Protein AF-A6GCS3-F1 (afdb_monomer)

Sequence (138 aa):
MDLLSSASNYAGRGPLEAWAQRIATRSTLRWMNKQKRVRERRQAQAQAQDGEQRERRTLLQTELLDRLPRPLEEYLGQLSEVQRVAVLLRFAMGHTIPEIAEITSAPVPTVKSRIQKGHQELCRLVRRDLKLGVRRTE

Structure (mmCIF, N/CA/C/O backbone):
data_AF-A6GCS3-F1
#
_entry.id   AF-A6GCS3-F1
#
loop_
_atom_site.group_PDB
_atom_site.id
_atom_site.type_symbol
_atom_site.label_atom_id
_atom_site.label_alt_id
_atom_site.label_comp_id
_atom_site.label_asym_id
_atom_site.label_entity_id
_atom_site.label_seq_id
_atom_site.pdbx_PDB_ins_code
_atom_site.Cartn_x
_atom_site.Cartn_y
_atom_site.Cartn_z
_atom_site.occupancy
_atom_site.B_iso_or_equiv
_atom_site.auth_seq_id
_atom_site.auth_comp_id
_atom_site.auth_asym_id
_atom_site.auth_atom_id
_atom_site.pdbx_PDB_model_num
ATOM 1 N N . MET A 1 1 ? 4.664 -19.892 -37.671 1.00 55.00 1 MET A N 1
ATOM 2 C CA . MET A 1 1 ? 5.349 -20.976 -38.410 1.00 55.00 1 MET A CA 1
ATOM 3 C C . MET A 1 1 ? 5.396 -20.493 -39.855 1.00 55.00 1 MET A C 1
ATOM 5 O O . MET A 1 1 ? 4.640 -20.960 -40.691 1.00 55.00 1 MET A O 1
ATOM 9 N N . ASP A 1 2 ? 6.174 -19.435 -40.114 1.00 63.41 2 ASP A N 1
ATOM 10 C CA . ASP A 1 2 ? 5.941 -18.574 -41.296 1.00 63.41 2 ASP A CA 1
ATOM 11 C C . ASP A 1 2 ? 7.088 -18.625 -42.315 1.00 63.41 2 ASP A C 1
ATOM 13 O O . ASP A 1 2 ? 6.923 -18.199 -43.454 1.00 63.41 2 ASP A O 1
ATOM 17 N N . LEU A 1 3 ? 8.259 -19.129 -41.915 1.00 63.69 3 LEU A N 1
ATOM 18 C CA . LEU A 1 3 ? 9.454 -19.122 -42.758 1.00 63.69 3 LEU A CA 1
ATOM 19 C C . LEU A 1 3 ? 9.364 -20.182 -43.867 1.00 63.69 3 LEU A C 1
ATOM 21 O O . LEU A 1 3 ? 9.485 -19.855 -45.042 1.00 63.69 3 LEU A O 1
ATOM 25 N N . LEU A 1 4 ? 9.086 -21.434 -43.491 1.00 73.31 4 LEU A N 1
ATOM 26 C CA . LEU A 1 4 ? 8.983 -22.564 -44.423 1.00 73.31 4 LEU A CA 1
ATOM 27 C C . LEU A 1 4 ? 7.777 -22.436 -45.362 1.00 73.31 4 LEU A C 1
ATOM 29 O O . LEU A 1 4 ? 7.865 -22.798 -46.528 1.00 73.31 4 LEU A O 1
ATOM 33 N N . SER A 1 5 ? 6.673 -21.859 -44.884 1.00 73.50 5 SER A N 1
ATOM 34 C CA . SER A 1 5 ? 5.483 -21.605 -45.703 1.00 73.50 5 SER A CA 1
ATOM 35 C C . SER A 1 5 ? 5.678 -20.467 -46.706 1.00 73.50 5 SER A C 1
ATOM 37 O O . SER A 1 5 ? 5.041 -20.471 -47.753 1.00 73.50 5 SER A O 1
ATOM 39 N N . SER A 1 6 ? 6.575 -19.516 -46.422 1.00 68.94 6 SER A N 1
ATOM 40 C CA . SER A 1 6 ? 6.907 -18.421 -47.345 1.00 68.94 6 SER A CA 1
ATOM 41 C C . SER A 1 6 ? 8.041 -18.773 -48.317 1.00 68.94 6 SER A C 1
ATOM 43 O O . SER A 1 6 ? 8.282 -18.008 -49.250 1.00 68.94 6 SER A O 1
ATOM 45 N N . ALA A 1 7 ? 8.737 -19.902 -48.112 1.00 72.94 7 ALA A N 1
ATOM 46 C CA . ALA A 1 7 ? 9.902 -20.350 -48.891 1.00 72.94 7 ALA A CA 1
ATOM 47 C C . ALA A 1 7 ? 9.611 -20.501 -50.390 1.00 72.94 7 ALA A C 1
ATOM 49 O O . ALA A 1 7 ? 10.447 -20.149 -51.218 1.00 72.94 7 ALA A O 1
ATOM 50 N N . SER A 1 8 ? 8.401 -20.938 -50.740 1.00 76.69 8 SER A N 1
ATOM 51 C CA . SER A 1 8 ? 7.936 -21.072 -52.127 1.00 76.69 8 SER A CA 1
ATOM 52 C C . SER A 1 8 ? 7.830 -19.741 -52.881 1.00 76.69 8 SER A C 1
ATOM 54 O O . SER A 1 8 ? 7.790 -19.741 -54.106 1.00 76.69 8 SER A O 1
ATOM 56 N N . ASN A 1 9 ? 7.812 -18.604 -52.177 1.00 74.88 9 ASN A N 1
ATOM 57 C CA . ASN A 1 9 ? 7.659 -17.274 -52.769 1.00 74.88 9 ASN A CA 1
ATOM 58 C C . ASN A 1 9 ? 9.002 -16.545 -52.977 1.00 74.88 9 ASN A C 1
ATOM 60 O O . ASN A 1 9 ? 9.038 -15.342 -53.259 1.00 74.88 9 ASN A O 1
ATOM 64 N N . TYR A 1 10 ? 10.124 -17.241 -52.784 1.00 77.06 10 TYR A N 1
ATOM 65 C CA . TYR A 1 10 ? 11.450 -16.685 -53.011 1.00 77.06 10 TYR A CA 1
ATOM 66 C C . TYR A 1 10 ? 11.778 -16.633 -54.511 1.00 77.06 10 TYR A C 1
ATOM 68 O O . TYR A 1 10 ? 11.978 -17.655 -55.156 1.00 77.06 10 TYR A O 1
ATOM 76 N N . ALA A 1 11 ? 11.870 -15.424 -55.068 1.00 75.06 11 ALA A N 1
ATOM 77 C CA . ALA A 1 11 ? 12.069 -15.201 -56.505 1.00 75.06 11 ALA A CA 1
ATOM 78 C C . ALA A 1 11 ? 13.548 -15.144 -56.955 1.00 75.06 11 ALA A C 1
ATOM 80 O O . ALA A 1 11 ? 13.823 -14.675 -58.056 1.00 75.06 11 ALA A O 1
ATOM 81 N N . GLY A 1 12 ? 14.513 -15.514 -56.101 1.00 75.19 12 GLY A N 1
ATOM 82 C CA . GLY A 1 12 ? 15.945 -15.553 -56.456 1.00 75.19 12 GLY A CA 1
ATOM 83 C C . GLY A 1 12 ? 16.633 -14.199 -56.699 1.00 75.19 12 GLY A C 1
ATOM 84 O O . GLY A 1 12 ? 17.812 -14.165 -57.031 1.00 75.19 12 GLY A O 1
ATOM 85 N N . ARG A 1 13 ? 15.937 -13.068 -56.523 1.00 72.19 13 ARG A N 1
ATOM 86 C CA . ARG A 1 13 ? 16.451 -11.709 -56.799 1.00 72.19 13 ARG A CA 1
ATOM 87 C C . ARG A 1 13 ? 17.312 -11.123 -55.662 1.00 72.19 13 ARG A C 1
ATOM 89 O O . ARG A 1 13 ? 17.094 -9.983 -55.256 1.00 72.19 13 ARG A O 1
ATOM 96 N N . GLY A 1 14 ? 18.239 -11.899 -55.097 1.00 77.62 14 GLY A N 1
ATOM 97 C CA . GLY A 1 14 ? 19.159 -11.447 -54.040 1.00 77.62 14 GLY A CA 1
ATOM 98 C C . GLY A 1 14 ? 19.718 -12.587 -53.181 1.00 77.62 14 GLY A C 1
ATOM 99 O O . GLY A 1 14 ? 19.518 -13.744 -53.524 1.00 77.62 14 GLY A O 1
ATOM 100 N N . PRO A 1 15 ? 20.419 -12.298 -52.069 1.00 83.06 15 PRO A N 1
ATOM 101 C CA . PRO A 1 15 ? 20.873 -13.326 -51.133 1.00 83.06 15 PRO A CA 1
ATOM 102 C C . PRO A 1 15 ? 19.700 -13.935 -50.351 1.00 83.06 15 PRO A C 1
ATOM 104 O O . PRO A 1 15 ? 18.899 -13.211 -49.748 1.00 83.06 15 PRO A O 1
ATOM 107 N N . LEU A 1 16 ? 19.630 -15.269 -50.311 1.00 79.56 16 LEU A N 1
ATOM 108 C CA . LEU A 1 16 ? 18.590 -16.018 -49.594 1.00 79.56 16 LEU A CA 1
ATOM 109 C C . LEU A 1 16 ? 18.550 -15.657 -48.103 1.00 79.56 16 LEU A C 1
ATOM 111 O O . LEU A 1 16 ? 17.473 -15.526 -47.527 1.00 79.56 16 LEU A O 1
ATOM 115 N N . GLU A 1 17 ? 19.718 -15.440 -47.500 1.00 76.94 17 GLU A N 1
ATOM 116 C CA . GLU A 1 17 ? 19.864 -15.080 -46.089 1.00 76.94 17 GLU A CA 1
ATOM 117 C C . GLU A 1 17 ? 19.195 -13.737 -45.767 1.00 76.94 17 GLU A C 1
ATOM 119 O O . GLU A 1 17 ? 18.399 -13.649 -44.834 1.00 76.94 17 GLU A O 1
ATOM 124 N N . ALA A 1 18 ? 19.406 -12.715 -46.601 1.00 74.44 18 ALA A N 1
ATOM 125 C CA . ALA A 1 18 ? 18.776 -11.406 -46.431 1.00 74.44 18 ALA A CA 1
ATOM 126 C C . ALA A 1 18 ? 17.245 -11.475 -46.595 1.00 74.44 18 ALA A C 1
ATOM 128 O O . ALA A 1 18 ? 16.491 -10.784 -45.900 1.00 74.44 18 ALA A O 1
ATOM 129 N N . TRP A 1 19 ? 16.761 -12.324 -47.506 1.00 78.06 19 TRP A N 1
ATOM 130 C CA . TRP A 1 19 ? 15.332 -12.573 -47.677 1.00 78.06 19 TRP A CA 1
ATOM 131 C C . TRP A 1 19 ? 14.734 -13.324 -46.474 1.00 78.06 19 TRP A C 1
ATOM 133 O O . TRP A 1 19 ? 13.712 -12.892 -45.934 1.00 78.06 19 TRP A O 1
ATOM 143 N N . ALA A 1 20 ? 15.398 -14.376 -45.989 1.00 76.19 20 ALA A N 1
ATOM 144 C CA . ALA A 1 20 ? 14.978 -15.153 -44.825 1.00 76.19 20 ALA A CA 1
ATOM 145 C C . ALA A 1 20 ? 14.982 -14.309 -43.541 1.00 76.19 20 ALA A C 1
ATOM 147 O O . ALA A 1 20 ? 14.009 -14.338 -42.784 1.00 76.19 20 ALA A O 1
ATOM 148 N N . GLN A 1 21 ? 16.014 -13.483 -43.339 1.00 71.38 21 GLN A N 1
ATOM 149 C CA . GLN A 1 21 ? 16.102 -12.540 -42.225 1.00 71.38 21 GLN A CA 1
ATOM 150 C C . GLN A 1 21 ? 14.919 -11.566 -42.245 1.00 71.38 21 GLN A C 1
ATOM 152 O O . GLN A 1 21 ? 14.253 -11.379 -41.229 1.00 71.38 21 GLN A O 1
ATOM 157 N N . ARG A 1 22 ? 14.563 -11.021 -43.416 1.00 69.62 22 ARG A N 1
ATOM 158 C CA . ARG A 1 22 ? 13.401 -10.131 -43.563 1.00 69.62 22 ARG A CA 1
ATOM 159 C C . ARG A 1 22 ? 12.081 -10.823 -43.213 1.00 69.62 22 ARG A C 1
ATOM 161 O O . ARG A 1 22 ? 11.239 -10.212 -42.549 1.00 69.62 22 ARG A O 1
ATOM 168 N N . ILE A 1 23 ? 11.871 -12.065 -43.653 1.00 74.94 23 ILE A N 1
ATOM 169 C CA . ILE A 1 23 ? 10.664 -12.830 -43.302 1.00 74.94 23 ILE A CA 1
ATOM 170 C C . ILE A 1 23 ? 10.630 -13.096 -41.795 1.00 74.94 23 ILE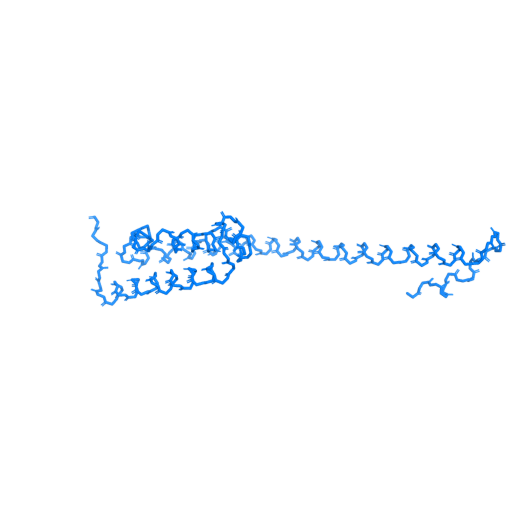 A C 1
ATOM 172 O O . ILE A 1 23 ? 9.610 -12.804 -41.167 1.00 74.94 23 ILE A O 1
ATOM 176 N N . ALA A 1 24 ? 11.748 -13.533 -41.207 1.00 66.12 24 ALA A N 1
ATOM 177 C CA . ALA A 1 24 ? 11.879 -13.775 -39.775 1.00 66.12 24 ALA A CA 1
ATOM 178 C C . ALA A 1 24 ? 11.528 -12.520 -38.958 1.00 66.12 24 ALA A C 1
ATOM 180 O O . ALA A 1 24 ? 10.602 -12.569 -38.145 1.00 66.12 24 ALA A O 1
ATOM 181 N N . THR A 1 25 ? 12.151 -11.371 -39.247 1.00 61.72 25 THR A N 1
ATOM 182 C CA . THR A 1 25 ? 11.885 -10.094 -38.560 1.00 61.72 25 THR A CA 1
ATOM 183 C C . THR A 1 25 ? 10.427 -9.651 -38.693 1.00 61.72 25 THR A C 1
ATOM 185 O O . THR A 1 25 ? 9.814 -9.190 -37.730 1.00 61.72 25 THR A O 1
ATOM 188 N N . ARG A 1 26 ? 9.816 -9.810 -39.874 1.00 69.44 26 ARG A N 1
ATOM 189 C CA . ARG A 1 26 ? 8.401 -9.449 -40.066 1.00 69.44 26 ARG A CA 1
ATOM 190 C C . ARG A 1 26 ? 7.475 -10.373 -39.283 1.00 69.44 26 ARG A C 1
ATOM 192 O O . ARG A 1 26 ? 6.494 -9.901 -38.712 1.00 69.44 26 ARG A O 1
ATOM 199 N N . SER A 1 27 ? 7.760 -11.672 -39.240 1.00 65.31 27 SER A N 1
ATOM 200 C CA . SER A 1 27 ? 6.967 -12.624 -38.458 1.00 65.31 27 SER A CA 1
ATOM 201 C C . SER A 1 27 ? 7.096 -12.407 -36.948 1.00 65.31 27 SER A C 1
ATOM 203 O O . SER A 1 27 ? 6.073 -12.419 -36.260 1.00 65.31 27 SER A O 1
ATOM 205 N N . THR A 1 28 ? 8.294 -12.112 -36.433 1.00 60.50 28 THR A N 1
ATOM 206 C CA . THR A 1 28 ? 8.494 -11.810 -35.006 1.00 60.50 28 THR A CA 1
ATOM 207 C C . THR A 1 28 ? 7.803 -10.509 -34.616 1.00 60.50 28 THR A C 1
ATOM 209 O O . THR A 1 28 ? 7.047 -10.494 -33.646 1.00 60.50 28 THR A O 1
ATOM 212 N N . LEU A 1 29 ? 7.936 -9.448 -35.418 1.00 66.81 29 LEU A N 1
ATOM 213 C CA . LEU A 1 29 ? 7.266 -8.172 -35.162 1.00 66.81 29 LEU A CA 1
ATOM 214 C C . LEU A 1 29 ? 5.734 -8.297 -35.224 1.00 66.81 29 LEU A C 1
ATOM 216 O O . LEU A 1 29 ? 5.026 -7.722 -34.395 1.00 66.81 29 LEU A O 1
ATOM 220 N N . ARG A 1 30 ? 5.197 -9.085 -36.167 1.00 72.62 30 ARG A N 1
ATOM 221 C CA . ARG A 1 30 ? 3.756 -9.394 -36.225 1.00 72.62 30 ARG A CA 1
ATOM 222 C C . ARG A 1 30 ? 3.287 -10.144 -34.984 1.00 72.62 30 ARG A C 1
ATOM 224 O O . ARG A 1 30 ? 2.245 -9.796 -34.429 1.00 72.62 30 ARG A O 1
ATOM 231 N N . TRP A 1 31 ? 4.047 -11.140 -34.536 1.00 69.38 31 TRP A N 1
ATOM 232 C CA . TRP A 1 31 ? 3.730 -11.886 -33.323 1.00 69.38 31 TRP A CA 1
ATOM 233 C C . TRP A 1 31 ? 3.761 -10.979 -32.086 1.00 69.38 31 TRP A C 1
ATOM 235 O O . TRP A 1 31 ? 2.782 -10.945 -31.343 1.00 69.38 31 TRP A O 1
ATOM 245 N N . MET A 1 32 ? 4.800 -10.157 -31.922 1.00 62.97 32 MET A N 1
ATOM 246 C CA . MET A 1 32 ? 4.912 -9.190 -30.822 1.00 62.97 32 MET A CA 1
ATOM 247 C C . MET A 1 32 ? 3.752 -8.186 -30.814 1.00 62.97 32 MET A C 1
ATOM 249 O O . MET A 1 32 ? 3.135 -7.968 -29.773 1.00 62.97 32 MET A O 1
ATOM 253 N N . ASN A 1 33 ? 3.381 -7.633 -31.973 1.00 69.44 33 ASN A N 1
ATOM 254 C CA . ASN A 1 33 ? 2.240 -6.721 -32.085 1.00 69.44 33 ASN A CA 1
ATOM 255 C C . ASN A 1 33 ? 0.901 -7.407 -31.789 1.00 69.44 33 ASN A C 1
ATOM 257 O O . ASN A 1 33 ? 0.021 -6.799 -31.182 1.00 69.44 33 ASN A O 1
ATOM 261 N N . LYS A 1 34 ? 0.734 -8.678 -32.172 1.00 72.31 34 LYS A N 1
ATOM 262 C CA . LYS A 1 34 ? -0.455 -9.462 -31.813 1.00 72.31 34 LYS A CA 1
ATOM 263 C C . LYS A 1 34 ? -0.535 -9.663 -30.298 1.00 72.31 34 LYS A C 1
ATOM 265 O O . LYS A 1 34 ? -1.597 -9.450 -29.720 1.00 72.31 34 LYS A O 1
ATOM 270 N N . GLN A 1 35 ? 0.583 -9.995 -29.651 1.00 69.81 35 GLN A N 1
ATOM 271 C CA . GLN A 1 35 ? 0.649 -10.137 -28.193 1.00 69.81 35 GLN A CA 1
ATOM 272 C C . GLN A 1 35 ? 0.381 -8.810 -27.471 1.00 69.81 35 GLN A C 1
ATOM 274 O O . GLN A 1 35 ? -0.366 -8.793 -26.494 1.00 69.81 35 GLN A O 1
ATOM 279 N N . LYS A 1 36 ? 0.916 -7.691 -27.977 1.00 69.88 36 LYS A N 1
ATOM 280 C CA . LYS A 1 36 ? 0.654 -6.346 -27.442 1.00 69.88 36 LYS A CA 1
ATOM 281 C C . LYS A 1 36 ? -0.840 -6.006 -27.477 1.00 69.88 36 LYS A C 1
ATOM 283 O O . LYS A 1 36 ? -1.404 -5.691 -26.438 1.00 69.88 36 LYS A O 1
ATOM 288 N N . ARG A 1 37 ? -1.510 -6.208 -28.617 1.00 73.69 37 ARG A N 1
ATOM 289 C CA . ARG A 1 37 ? -2.961 -5.966 -28.753 1.00 73.69 37 ARG A CA 1
ATOM 290 C C . ARG A 1 37 ? -3.808 -6.860 -27.846 1.00 73.69 37 ARG A C 1
ATOM 292 O O . ARG A 1 37 ? -4.838 -6.423 -27.346 1.00 73.69 37 ARG A O 1
ATOM 299 N N . VAL A 1 38 ? -3.397 -8.112 -27.626 1.00 74.62 38 VAL A N 1
ATOM 300 C CA . VAL A 1 38 ? -4.082 -9.019 -26.687 1.00 74.62 38 VAL A CA 1
ATOM 301 C C . VAL A 1 38 ? -3.926 -8.531 -25.245 1.00 74.62 38 VAL A C 1
ATOM 303 O O . VAL A 1 38 ? -4.899 -8.556 -24.494 1.00 74.62 38 VAL A O 1
ATOM 306 N N . ARG A 1 39 ? -2.738 -8.048 -24.857 1.00 68.12 39 ARG A N 1
ATOM 307 C CA . ARG A 1 39 ? -2.502 -7.457 -23.529 1.00 68.12 39 ARG A CA 1
ATOM 308 C C . ARG A 1 39 ? -3.309 -6.175 -23.322 1.00 68.12 39 ARG A C 1
ATOM 310 O O . ARG A 1 39 ? -3.980 -6.063 -22.304 1.00 68.12 39 ARG A O 1
ATOM 317 N N . GLU A 1 40 ? -3.316 -5.277 -24.303 1.00 71.31 40 GLU A N 1
ATOM 318 C CA . GLU A 1 40 ? -4.089 -4.027 -24.267 1.00 71.31 40 GLU A CA 1
ATOM 319 C C . GLU A 1 40 ? -5.598 -4.294 -24.181 1.00 71.31 40 GLU A C 1
ATOM 321 O O . GLU A 1 40 ? -6.285 -3.684 -23.370 1.00 71.31 40 GLU A O 1
ATOM 326 N N . ARG A 1 41 ? -6.123 -5.267 -24.942 1.00 70.62 41 ARG A N 1
ATOM 327 C CA . ARG A 1 41 ? -7.538 -5.670 -24.848 1.00 70.62 41 ARG A CA 1
ATOM 328 C C . ARG A 1 41 ? -7.893 -6.276 -23.492 1.00 70.62 41 ARG A C 1
ATOM 330 O O . ARG A 1 41 ? -8.957 -5.970 -22.965 1.00 70.62 41 ARG A O 1
ATOM 337 N N . ARG A 1 42 ? -7.012 -7.102 -22.918 1.00 65.31 42 ARG A N 1
ATOM 338 C CA . ARG A 1 42 ? -7.196 -7.646 -21.561 1.00 65.31 42 ARG A CA 1
ATOM 339 C C . ARG A 1 42 ? -7.163 -6.545 -20.500 1.00 65.31 42 ARG A C 1
ATOM 341 O O . ARG A 1 42 ? -7.966 -6.590 -19.579 1.00 65.31 42 ARG A O 1
ATOM 348 N N . GLN A 1 43 ? -6.285 -5.551 -20.643 1.00 63.06 43 GLN A N 1
ATOM 349 C CA . GLN A 1 43 ? -6.252 -4.376 -19.765 1.00 63.06 43 GLN A CA 1
ATOM 350 C C . GLN A 1 43 ? -7.516 -3.521 -19.896 1.00 63.06 43 GLN A C 1
ATOM 352 O O . GLN A 1 43 ? -8.089 -3.154 -18.878 1.00 63.06 43 GLN A O 1
ATOM 357 N N . ALA A 1 44 ? -7.996 -3.266 -21.114 1.00 61.50 44 ALA A N 1
ATOM 358 C CA . ALA A 1 44 ? -9.222 -2.503 -21.340 1.00 61.50 44 ALA A CA 1
ATOM 359 C C . ALA A 1 44 ? -10.471 -3.215 -20.779 1.00 61.50 44 ALA A C 1
ATOM 361 O O . ALA A 1 44 ? -11.318 -2.579 -20.159 1.00 61.50 44 ALA A O 1
ATOM 362 N N . GLN A 1 45 ? -10.569 -4.542 -20.929 1.00 59.72 45 GLN A N 1
ATOM 363 C CA . GLN A 1 45 ? -11.640 -5.332 -20.303 1.00 59.72 45 GLN A CA 1
ATOM 364 C C . GLN A 1 45 ? -11.543 -5.347 -18.774 1.00 59.72 45 GLN A C 1
ATOM 366 O O . GLN A 1 45 ? -12.565 -5.215 -18.106 1.00 59.72 45 GLN A O 1
ATOM 371 N N . ALA A 1 46 ? -10.331 -5.452 -18.219 1.00 57.75 46 ALA A N 1
ATOM 372 C CA . ALA A 1 46 ? -10.122 -5.362 -16.777 1.00 57.75 46 ALA A CA 1
ATOM 373 C C . ALA A 1 46 ? -10.534 -3.986 -16.228 1.00 57.75 46 ALA A C 1
ATOM 375 O O . ALA A 1 46 ? -11.163 -3.927 -15.183 1.00 57.75 46 ALA A O 1
ATOM 376 N N . GLN A 1 47 ? -10.251 -2.893 -16.945 1.00 55.59 47 GLN A N 1
ATOM 377 C CA . GLN A 1 47 ? -10.639 -1.532 -16.550 1.00 55.59 47 GLN A CA 1
ATOM 378 C C . GLN A 1 47 ? -12.158 -1.306 -16.567 1.00 55.59 47 GLN A C 1
ATOM 380 O O . GLN A 1 47 ? -12.678 -0.638 -15.679 1.00 55.59 47 GLN A O 1
ATOM 385 N N . ALA A 1 48 ? -12.876 -1.876 -17.541 1.00 59.44 48 ALA A N 1
ATOM 386 C CA . ALA A 1 48 ? -14.335 -1.768 -17.613 1.00 59.44 48 ALA A CA 1
ATOM 387 C C . ALA A 1 48 ? -15.034 -2.533 -16.473 1.00 59.44 48 ALA A C 1
ATOM 389 O O . ALA A 1 48 ? -15.962 -2.013 -15.864 1.00 59.44 48 ALA A O 1
ATOM 390 N N . GLN A 1 49 ? -14.552 -3.735 -16.133 1.00 56.94 49 GLN A N 1
ATOM 391 C CA . GLN A 1 49 ? -15.054 -4.492 -14.978 1.00 56.94 49 GLN A CA 1
ATOM 392 C C . GLN A 1 49 ? -14.630 -3.872 -13.634 1.00 56.94 49 GLN A C 1
ATOM 394 O O . GLN A 1 49 ? -15.372 -3.946 -12.659 1.00 56.94 49 GLN A O 1
ATOM 399 N N . ASP A 1 50 ? -13.466 -3.219 -13.572 1.00 58.41 50 ASP A N 1
ATOM 400 C CA . ASP A 1 50 ? -12.986 -2.514 -12.376 1.00 58.41 50 ASP A CA 1
ATOM 401 C C . ASP A 1 50 ? -13.822 -1.261 -12.056 1.00 58.41 50 ASP A C 1
ATOM 403 O O . ASP A 1 50 ? -13.894 -0.877 -10.896 1.00 58.41 50 ASP A O 1
ATOM 407 N N . GLY A 1 51 ? -14.498 -0.650 -13.040 1.00 60.25 51 GLY A N 1
ATOM 408 C CA . GLY A 1 51 ? -15.368 0.521 -12.848 1.00 60.25 51 GLY A CA 1
ATOM 409 C C . GLY A 1 51 ? -16.599 0.240 -11.977 1.00 60.25 51 GLY A C 1
ATOM 410 O O . GLY A 1 51 ? -16.734 0.811 -10.896 1.00 60.25 51 GLY A O 1
ATOM 411 N N . GLU A 1 52 ? -17.454 -0.700 -12.388 1.00 60.41 52 GLU A N 1
ATOM 412 C CA . GLU A 1 52 ? -18.645 -1.099 -11.611 1.00 60.41 52 GLU A CA 1
ATOM 413 C C . GLU A 1 52 ? -18.266 -1.723 -10.256 1.00 60.41 52 GLU A C 1
ATOM 415 O O . GLU A 1 52 ? -18.938 -1.541 -9.235 1.00 60.41 52 GLU A O 1
ATOM 420 N N . GLN A 1 53 ? -17.148 -2.454 -10.222 1.00 60.50 53 GLN A N 1
ATOM 421 C CA . GLN A 1 53 ? -16.638 -3.063 -9.000 1.00 60.50 53 GLN A CA 1
ATOM 422 C C . GLN A 1 53 ? -16.039 -2.023 -8.042 1.00 60.50 53 GLN A C 1
ATOM 424 O O . GLN A 1 53 ? -16.120 -2.211 -6.824 1.00 60.50 53 GLN A O 1
ATOM 429 N N . ARG A 1 54 ? -15.464 -0.928 -8.559 1.00 60.91 54 ARG A N 1
ATOM 430 C CA . ARG A 1 54 ? -15.017 0.226 -7.768 1.00 60.91 54 ARG A CA 1
ATOM 431 C C . ARG A 1 54 ? -16.189 0.939 -7.130 1.00 60.91 54 ARG A C 1
ATOM 433 O O . ARG A 1 54 ? -16.133 1.133 -5.926 1.00 60.91 54 ARG A O 1
ATOM 440 N N . GLU A 1 55 ? -17.248 1.248 -7.873 1.00 62.16 55 GLU A N 1
ATOM 441 C CA . GLU A 1 55 ? -18.425 1.933 -7.318 1.00 62.16 55 GLU A CA 1
ATOM 442 C C . GLU A 1 55 ? -19.054 1.143 -6.163 1.00 62.16 55 GLU A C 1
ATOM 444 O O . GLU A 1 55 ? -19.243 1.679 -5.069 1.00 62.16 55 GLU A O 1
ATOM 449 N N . ARG A 1 56 ? -19.274 -0.168 -6.344 1.00 60.50 56 ARG A N 1
ATOM 450 C CA . ARG A 1 56 ? -19.744 -1.036 -5.248 1.00 60.50 56 ARG A CA 1
ATOM 451 C C . ARG A 1 56 ? -18.773 -1.065 -4.070 1.00 60.50 56 ARG A C 1
ATOM 453 O O . ARG A 1 56 ? -19.209 -1.062 -2.922 1.00 60.50 56 ARG A O 1
ATOM 460 N N . ARG A 1 57 ? -17.462 -1.104 -4.329 1.00 62.66 57 ARG A N 1
ATOM 461 C CA . ARG A 1 57 ? -16.437 -1.097 -3.276 1.00 62.66 57 ARG A CA 1
ATOM 462 C C . ARG A 1 57 ? -16.422 0.227 -2.515 1.00 62.66 57 ARG A C 1
ATOM 464 O O . ARG A 1 57 ? -16.265 0.188 -1.303 1.00 62.66 57 ARG A O 1
ATOM 471 N N . THR A 1 58 ? -16.623 1.355 -3.189 1.00 66.44 58 THR A N 1
ATOM 472 C CA . THR A 1 58 ? -16.721 2.681 -2.571 1.00 66.44 58 THR A CA 1
ATOM 473 C C . THR A 1 58 ? -17.930 2.760 -1.645 1.00 66.44 58 THR A C 1
ATOM 475 O O . THR A 1 58 ? -17.766 3.137 -0.492 1.00 66.44 58 THR A O 1
ATOM 478 N N . LEU A 1 59 ? -19.111 2.313 -2.089 1.00 63.12 59 LEU A N 1
ATOM 479 C CA . LEU A 1 59 ? -20.317 2.287 -1.247 1.00 63.12 59 LEU A CA 1
ATOM 480 C C . LEU A 1 59 ? -20.134 1.408 0.002 1.00 63.12 59 LEU A C 1
ATOM 482 O O . LEU A 1 59 ? -20.417 1.842 1.117 1.00 63.12 59 LEU A O 1
ATOM 486 N N . LEU A 1 60 ? -19.588 0.198 -0.171 1.00 62.59 60 LEU A N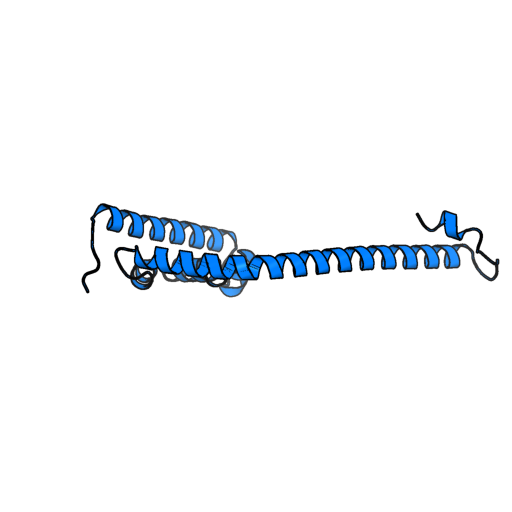 1
ATOM 487 C CA . LEU A 1 60 ? -19.269 -0.707 0.942 1.00 62.59 60 LEU A CA 1
ATOM 488 C C . LEU A 1 60 ? -18.203 -0.125 1.883 1.00 62.59 60 LEU A C 1
ATOM 490 O O . LEU A 1 60 ? -18.238 -0.365 3.089 1.00 62.59 60 LEU A O 1
ATOM 494 N N . GLN A 1 61 ? -17.239 0.624 1.343 1.00 68.75 61 GLN A N 1
ATOM 495 C CA . GLN A 1 61 ? -16.193 1.275 2.123 1.00 68.75 61 GLN A CA 1
ATOM 496 C C . GLN A 1 61 ? -16.766 2.407 2.977 1.00 68.75 61 GLN A C 1
ATOM 498 O O . GLN A 1 61 ? -16.421 2.479 4.152 1.00 68.75 61 GLN A O 1
ATOM 503 N N . THR A 1 62 ? -17.666 3.233 2.438 1.00 70.06 62 THR A N 1
ATOM 504 C CA . THR A 1 62 ? -18.354 4.285 3.201 1.00 70.06 62 THR A CA 1
ATOM 505 C C . THR A 1 62 ? -19.152 3.693 4.361 1.00 70.06 62 THR A C 1
ATOM 507 O O . THR A 1 62 ? -18.962 4.104 5.502 1.00 70.06 62 THR A O 1
ATOM 510 N N . GLU A 1 63 ? -19.947 2.649 4.108 1.00 71.12 63 GLU A N 1
ATOM 511 C CA . GLU A 1 63 ? -20.727 1.989 5.162 1.00 71.12 63 GLU A CA 1
ATOM 512 C C . GLU A 1 63 ? -19.830 1.359 6.245 1.00 71.12 63 GLU A C 1
ATOM 514 O O . GLU A 1 63 ? -20.157 1.375 7.432 1.00 71.12 63 GLU A O 1
ATOM 519 N N . LEU A 1 64 ? -18.672 0.813 5.863 1.00 74.25 64 LEU A N 1
ATOM 520 C CA . LEU A 1 64 ? -17.710 0.260 6.815 1.00 74.25 64 LEU A CA 1
ATOM 521 C C . LEU A 1 64 ? -17.037 1.349 7.661 1.00 74.25 64 LEU A C 1
ATOM 523 O O . LEU A 1 64 ? -16.809 1.132 8.852 1.00 74.25 64 LEU A O 1
ATOM 527 N N . LEU A 1 65 ? -16.716 2.497 7.061 1.00 73.62 65 LEU A N 1
ATOM 528 C CA . LEU A 1 65 ? -16.137 3.640 7.767 1.00 73.62 65 LEU A CA 1
ATOM 529 C C . LEU A 1 65 ? -17.126 4.221 8.784 1.00 73.62 65 LEU A C 1
ATOM 531 O O . LEU A 1 65 ? -16.722 4.510 9.907 1.00 73.62 65 LEU A O 1
ATOM 535 N N . ASP A 1 66 ? -18.418 4.272 8.456 1.00 77.31 66 ASP A N 1
ATOM 536 C CA . ASP A 1 66 ? -19.470 4.683 9.395 1.00 77.31 66 ASP A CA 1
ATOM 537 C C . ASP A 1 66 ? -19.631 3.724 10.585 1.00 77.31 66 ASP A C 1
ATOM 539 O O . ASP A 1 66 ? -20.108 4.105 11.654 1.00 77.31 66 ASP A O 1
ATOM 543 N N . ARG A 1 67 ? -19.209 2.466 10.461 1.00 80.12 67 ARG A N 1
ATOM 544 C CA . ARG A 1 67 ? -19.249 1.514 11.582 1.00 80.12 67 ARG A CA 1
ATOM 545 C C . ARG A 1 67 ? -18.079 1.676 12.553 1.00 80.12 67 ARG A C 1
ATOM 547 O O . ARG A 1 67 ? -18.051 0.982 13.572 1.00 80.12 67 ARG A O 1
ATOM 554 N N . LEU A 1 68 ? -17.108 2.545 12.264 1.00 82.81 68 LEU A N 1
ATOM 555 C CA . LEU A 1 68 ? -15.985 2.770 13.166 1.00 82.81 68 LEU A CA 1
ATOM 556 C C . LEU A 1 68 ? -16.424 3.548 14.426 1.00 82.81 68 LEU A C 1
ATOM 558 O O . LEU A 1 68 ? -17.187 4.508 14.324 1.00 82.81 68 LEU A O 1
ATOM 562 N N . PRO A 1 69 ? -15.915 3.173 15.618 1.00 86.12 69 PRO A N 1
ATOM 563 C CA . PRO A 1 69 ? -16.181 3.873 16.883 1.00 86.12 69 PRO A CA 1
ATOM 564 C C . PRO A 1 69 ? -15.857 5.373 16.885 1.00 86.12 69 PRO A C 1
ATOM 566 O O . PRO A 1 69 ? -16.503 6.144 17.589 1.00 86.12 69 PRO A O 1
ATOM 569 N N . ARG A 1 70 ? -14.848 5.778 16.110 1.00 87.44 70 ARG A N 1
ATOM 570 C CA . ARG A 1 70 ? -14.380 7.162 15.947 1.00 87.44 70 ARG A CA 1
ATOM 571 C C . ARG A 1 70 ? -13.884 7.387 14.509 1.00 87.44 70 ARG A C 1
ATOM 573 O O . ARG A 1 70 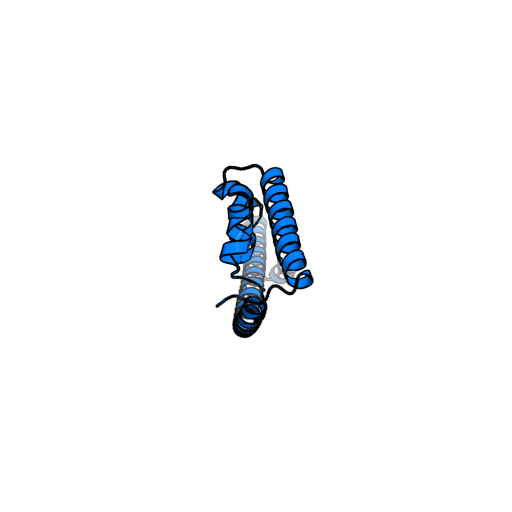? -13.647 6.392 13.812 1.00 87.44 70 ARG A O 1
ATOM 580 N N . PRO A 1 71 ? -13.693 8.644 14.069 1.00 86.12 71 PRO A N 1
ATOM 581 C CA . PRO A 1 71 ? -13.194 8.961 12.731 1.00 86.12 71 PRO A CA 1
ATOM 582 C C . PRO A 1 71 ? -11.869 8.258 12.392 1.00 86.12 71 PRO A C 1
ATOM 584 O O . PRO A 1 71 ? -10.996 8.076 13.249 1.00 86.12 71 PRO A O 1
ATOM 587 N N . LEU A 1 72 ? -11.695 7.866 11.125 1.00 84.12 72 LEU A N 1
ATOM 588 C CA . LEU A 1 72 ? -10.479 7.193 10.647 1.00 84.12 72 LEU A CA 1
ATOM 589 C C . LEU A 1 72 ? -9.234 8.072 10.843 1.00 84.12 72 LEU A C 1
ATOM 591 O O . LEU A 1 72 ? -8.147 7.570 11.136 1.00 84.12 72 LEU A O 1
ATOM 595 N N . GLU A 1 73 ? -9.401 9.381 10.717 1.00 83.06 73 GLU A N 1
ATOM 596 C CA . GLU A 1 73 ? -8.377 10.405 10.881 1.00 83.06 73 GLU A CA 1
ATOM 597 C C . GLU A 1 73 ? -7.762 10.357 12.284 1.00 83.06 73 GLU A C 1
ATOM 599 O O . GLU A 1 73 ? -6.542 10.449 12.424 1.00 83.06 73 GLU A O 1
ATOM 604 N N . GLU A 1 74 ? -8.572 10.119 13.320 1.00 85.69 74 GLU A N 1
ATOM 605 C CA . GLU A 1 74 ? -8.088 9.982 14.697 1.00 85.69 74 GLU A CA 1
ATOM 606 C C . GLU A 1 74 ? -7.268 8.708 14.896 1.00 85.69 74 GLU A C 1
ATOM 608 O O . GLU A 1 74 ? -6.272 8.705 15.624 1.00 85.69 74 GLU A O 1
ATOM 613 N N . TYR A 1 75 ? -7.655 7.614 14.237 1.00 87.94 75 TYR A N 1
ATOM 614 C CA . TYR A 1 75 ? -6.866 6.388 14.250 1.00 87.94 75 TYR A CA 1
ATOM 615 C C . TYR A 1 75 ? -5.522 6.583 13.552 1.00 87.94 75 TYR A C 1
ATOM 617 O O . TYR A 1 75 ? -4.486 6.213 14.104 1.00 87.94 75 TYR A O 1
ATOM 625 N N . LEU A 1 76 ? -5.527 7.186 12.361 1.00 86.62 76 LEU A N 1
ATOM 626 C CA . LEU A 1 76 ? -4.312 7.499 11.612 1.00 86.62 76 LEU A CA 1
ATOM 627 C C . LEU A 1 76 ? -3.413 8.473 12.381 1.00 86.62 76 LEU A C 1
ATOM 629 O O . LEU A 1 76 ? -2.194 8.326 12.344 1.00 86.62 76 LEU A O 1
ATOM 633 N N . GLY A 1 77 ? -3.994 9.418 13.122 1.00 86.06 77 GLY A N 1
ATOM 634 C CA . GLY A 1 77 ? -3.280 10.345 13.999 1.00 86.06 77 GLY A CA 1
ATOM 635 C C . GLY A 1 77 ? -2.464 9.674 15.109 1.00 86.06 77 GLY A C 1
ATOM 636 O O . GLY A 1 77 ? -1.498 10.265 15.581 1.00 86.06 77 GLY A O 1
ATOM 637 N N . GLN A 1 78 ? -2.796 8.437 15.495 1.00 89.00 78 GLN A N 1
ATOM 638 C CA . GLN A 1 78 ? -2.057 7.683 16.518 1.00 89.00 78 GLN A CA 1
ATOM 639 C C . GLN A 1 78 ? -0.880 6.869 15.964 1.00 89.00 78 GLN A C 1
ATOM 641 O O . GLN A 1 78 ? -0.070 6.358 16.739 1.00 89.00 78 GLN A O 1
ATOM 646 N N . LEU A 1 79 ? -0.756 6.741 14.641 1.00 87.94 79 L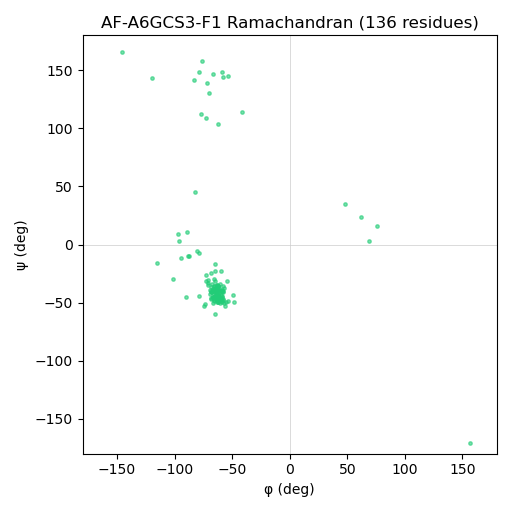EU A N 1
ATOM 647 C CA . LEU A 1 79 ? 0.416 6.130 14.019 1.00 87.94 79 LEU A CA 1
ATOM 648 C C . LEU A 1 79 ? 1.568 7.141 13.984 1.00 87.94 79 LEU A C 1
ATOM 650 O O . LEU A 1 79 ? 1.359 8.336 13.786 1.00 87.94 79 LEU A O 1
ATOM 654 N N . SER A 1 80 ? 2.810 6.654 14.083 1.00 89.50 80 SER A N 1
ATOM 655 C CA . SER A 1 80 ? 3.972 7.501 13.773 1.00 89.50 80 SER A CA 1
ATOM 656 C C . SER A 1 80 ? 3.903 8.015 12.330 1.00 89.50 80 SER A C 1
ATOM 658 O O . SER A 1 80 ? 3.440 7.295 11.441 1.00 89.50 80 SER A O 1
ATOM 660 N N . GLU A 1 81 ? 4.427 9.218 12.078 1.00 80.44 81 GLU A N 1
ATOM 661 C CA . GLU A 1 81 ? 4.396 9.864 10.754 1.00 80.44 81 GLU A CA 1
ATOM 662 C C . GLU A 1 81 ? 4.845 8.918 9.634 1.00 80.44 81 GLU A C 1
ATOM 664 O O . GLU A 1 81 ? 4.153 8.702 8.642 1.00 80.44 81 GLU A O 1
ATOM 669 N N . VAL A 1 82 ? 5.986 8.259 9.839 1.00 79.44 82 VAL A N 1
ATOM 670 C CA . VAL A 1 82 ? 6.590 7.365 8.846 1.00 79.44 82 VAL A CA 1
ATOM 671 C C . VAL A 1 82 ? 5.743 6.124 8.554 1.00 79.44 82 VAL A C 1
ATOM 673 O O . VAL A 1 82 ? 5.808 5.585 7.450 1.00 79.44 82 VAL A O 1
ATOM 676 N N . GLN A 1 83 ? 4.963 5.645 9.525 1.00 85.19 83 GLN A N 1
ATOM 677 C CA . GLN A 1 83 ? 4.032 4.532 9.334 1.00 85.19 83 GLN A CA 1
ATOM 678 C C . GLN A 1 83 ? 2.759 5.014 8.644 1.00 85.19 83 GLN A C 1
ATOM 680 O O . GLN A 1 83 ? 2.313 4.373 7.696 1.00 85.19 83 GLN A O 1
ATOM 685 N N . ARG A 1 84 ? 2.211 6.154 9.083 1.00 88.56 84 ARG A N 1
ATOM 686 C CA . ARG A 1 84 ? 1.016 6.769 8.501 1.00 88.56 84 ARG A CA 1
ATOM 687 C C . ARG A 1 84 ? 1.208 7.055 7.015 1.00 88.56 84 ARG A C 1
ATOM 689 O O . ARG A 1 84 ? 0.403 6.600 6.208 1.00 88.56 84 ARG A O 1
ATOM 696 N N . VAL A 1 85 ? 2.306 7.714 6.647 1.00 82.44 85 VAL A N 1
ATOM 697 C CA . VAL A 1 85 ? 2.651 8.010 5.248 1.00 82.44 85 VAL A CA 1
ATOM 698 C C . VAL A 1 85 ? 2.763 6.725 4.425 1.00 82.44 85 VAL A C 1
ATOM 700 O O . VAL A 1 85 ? 2.167 6.623 3.355 1.00 82.44 85 VAL A O 1
ATOM 703 N N . ALA A 1 86 ? 3.461 5.705 4.934 1.00 85.38 86 ALA A N 1
ATOM 704 C CA . ALA A 1 86 ? 3.624 4.441 4.216 1.00 85.38 86 ALA A CA 1
ATOM 705 C C . ALA A 1 86 ? 2.292 3.688 4.020 1.00 85.38 86 ALA A C 1
ATOM 707 O O . ALA A 1 86 ? 2.063 3.103 2.961 1.00 85.38 86 ALA A O 1
ATOM 708 N N . VAL A 1 87 ? 1.405 3.715 5.020 1.00 86.06 87 VAL A N 1
ATOM 709 C CA . VAL A 1 87 ? 0.057 3.126 4.952 1.00 86.06 87 VAL A CA 1
ATOM 710 C C . VAL A 1 87 ? -0.814 3.877 3.943 1.00 86.06 87 VAL A C 1
ATOM 712 O O . VAL A 1 87 ? -1.439 3.232 3.103 1.00 86.06 87 VAL A O 1
ATOM 715 N N . LEU A 1 88 ? -0.820 5.213 3.962 1.00 83.06 88 LEU A N 1
ATOM 716 C CA . LEU A 1 88 ? -1.595 6.027 3.019 1.00 83.06 88 LEU A CA 1
ATOM 717 C C . LEU A 1 88 ? -1.128 5.828 1.574 1.00 83.06 88 LEU A C 1
ATOM 719 O O . LEU A 1 88 ? -1.947 5.548 0.699 1.00 83.06 88 LEU A O 1
ATOM 723 N N . LEU A 1 89 ? 0.184 5.884 1.326 1.00 77.31 89 LEU A N 1
ATOM 724 C CA . LEU A 1 89 ? 0.739 5.639 -0.008 1.00 77.31 89 LEU A CA 1
ATOM 725 C C . LEU A 1 89 ? 0.361 4.250 -0.529 1.00 77.31 89 LEU A C 1
ATOM 727 O O . LEU A 1 89 ? 0.006 4.103 -1.696 1.00 77.31 89 LEU A O 1
ATOM 731 N N . ARG A 1 90 ? 0.384 3.234 0.341 1.00 88.44 90 ARG A N 1
ATOM 732 C CA . ARG A 1 90 ? 0.058 1.864 -0.056 1.00 88.44 90 ARG A CA 1
ATOM 733 C C . ARG A 1 90 ? -1.434 1.643 -0.296 1.00 88.44 90 ARG A C 1
ATOM 735 O O . ARG A 1 90 ? -1.798 1.038 -1.299 1.00 88.44 90 ARG A O 1
ATOM 742 N N . PHE A 1 91 ? -2.282 2.033 0.650 1.00 82.00 91 PHE A N 1
ATOM 743 C CA . PHE A 1 91 ? -3.682 1.603 0.672 1.00 82.00 91 PHE A CA 1
ATOM 744 C C . PHE A 1 91 ? -4.655 2.657 0.146 1.00 82.00 91 PHE A C 1
ATOM 746 O O . PHE A 1 91 ? -5.675 2.274 -0.418 1.00 82.00 91 PHE A O 1
ATOM 753 N N . ALA A 1 92 ? -4.347 3.949 0.291 1.00 78.44 92 ALA A N 1
ATOM 754 C CA . ALA A 1 92 ? -5.186 5.023 -0.241 1.00 78.44 92 ALA A CA 1
ATOM 755 C C . ALA A 1 92 ? -4.778 5.398 -1.674 1.00 78.44 92 ALA A C 1
ATOM 757 O O . ALA A 1 92 ? -5.633 5.512 -2.545 1.00 78.44 92 ALA A O 1
ATOM 758 N N . MET A 1 93 ? -3.473 5.533 -1.932 1.00 78.38 93 MET A N 1
ATOM 759 C CA . MET A 1 93 ? -2.951 5.941 -3.248 1.00 78.38 93 MET A CA 1
ATOM 760 C C . MET A 1 93 ? -2.556 4.766 -4.157 1.00 78.38 93 MET A C 1
ATOM 762 O O . MET A 1 93 ? -2.338 4.955 -5.349 1.00 78.38 93 MET A O 1
ATOM 766 N N . GLY A 1 94 ? -2.491 3.541 -3.626 1.00 79.75 94 GLY A N 1
ATOM 767 C CA . GLY A 1 94 ? -2.267 2.331 -4.423 1.00 79.75 94 GLY A CA 1
ATOM 768 C C . GLY A 1 94 ? -0.830 2.118 -4.914 1.00 79.75 94 GLY A C 1
ATOM 769 O O . GLY A 1 94 ? -0.620 1.282 -5.792 1.00 79.75 94 GLY A O 1
ATOM 770 N N . HIS A 1 95 ? 0.158 2.822 -4.354 1.00 72.12 95 HIS A N 1
ATOM 771 C CA . HIS A 1 95 ? 1.559 2.665 -4.743 1.00 72.12 95 HIS A CA 1
ATOM 772 C C . HIS A 1 95 ? 2.127 1.290 -4.368 1.00 72.12 95 HIS A C 1
ATOM 774 O O . HIS A 1 95 ? 1.813 0.689 -3.330 1.00 72.12 95 HIS A O 1
ATOM 780 N N . THR A 1 96 ? 3.039 0.805 -5.202 1.00 85.38 96 THR A N 1
ATOM 781 C CA . THR A 1 96 ? 3.825 -0.403 -4.957 1.00 85.38 96 THR A CA 1
ATOM 782 C C . THR A 1 96 ? 4.945 -0.143 -3.945 1.00 85.38 96 THR A C 1
ATOM 784 O O . THR A 1 96 ? 5.388 0.979 -3.733 1.00 85.38 96 THR A O 1
ATOM 787 N N . ILE A 1 97 ? 5.446 -1.197 -3.294 1.00 79.56 97 ILE A N 1
ATOM 788 C CA . ILE A 1 97 ? 6.517 -1.064 -2.288 1.00 79.56 97 ILE A CA 1
ATOM 789 C C . ILE A 1 97 ? 7.789 -0.396 -2.858 1.00 79.56 97 ILE A C 1
ATOM 791 O O . ILE A 1 97 ? 8.356 0.434 -2.147 1.00 79.56 97 ILE A O 1
ATOM 795 N N . PRO A 1 98 ? 8.244 -0.711 -4.092 1.00 82.06 98 PRO A N 1
ATOM 796 C CA . PRO A 1 98 ? 9.364 0.000 -4.709 1.00 82.06 98 PRO A CA 1
ATOM 797 C C . PRO A 1 98 ? 9.089 1.493 -4.944 1.00 82.06 98 PRO A C 1
ATOM 799 O O . PRO A 1 98 ? 9.936 2.305 -4.596 1.00 82.06 98 PRO A O 1
ATOM 802 N N . GLU A 1 99 ? 7.905 1.868 -5.437 1.00 73.75 99 GLU A N 1
ATOM 803 C CA . GLU A 1 99 ? 7.538 3.284 -5.637 1.00 73.75 99 GLU A CA 1
ATOM 804 C C . GLU A 1 99 ? 7.503 4.048 -4.307 1.00 73.75 99 GLU A C 1
ATOM 806 O O . GLU A 1 99 ? 7.993 5.165 -4.208 1.00 73.75 99 GLU A O 1
ATOM 811 N N . ILE A 1 100 ? 6.991 3.429 -3.238 1.00 76.56 100 ILE A N 1
ATOM 812 C CA . ILE A 1 100 ? 6.998 4.041 -1.900 1.00 76.56 100 ILE A CA 1
ATOM 813 C C . ILE A 1 100 ? 8.433 4.224 -1.386 1.00 76.56 100 ILE A C 1
ATOM 815 O O . ILE A 1 100 ? 8.723 5.213 -0.713 1.00 76.56 100 ILE A O 1
ATOM 819 N N . ALA A 1 101 ? 9.334 3.282 -1.673 1.00 81.12 101 ALA A N 1
ATOM 820 C CA . ALA A 1 101 ? 10.746 3.397 -1.311 1.00 81.12 101 ALA A CA 1
ATOM 821 C C . ALA A 1 101 ? 11.417 4.586 -2.008 1.00 81.12 101 ALA A C 1
ATOM 823 O O . ALA A 1 101 ? 12.162 5.319 -1.360 1.00 81.12 101 ALA A O 1
ATOM 824 N N . GLU A 1 102 ? 11.091 4.812 -3.280 1.00 78.56 102 GLU A N 1
ATOM 825 C CA . GLU A 1 102 ? 11.546 5.968 -4.052 1.00 78.56 102 GLU A CA 1
ATOM 826 C C . GLU A 1 102 ? 10.962 7.283 -3.510 1.00 78.56 102 GLU A C 1
ATOM 828 O O . GLU A 1 102 ? 11.718 8.187 -3.169 1.00 78.56 102 GLU A O 1
ATOM 833 N N . ILE A 1 103 ? 9.640 7.360 -3.312 1.00 77.25 103 ILE A N 1
ATOM 834 C CA . ILE A 1 103 ? 8.944 8.554 -2.790 1.00 77.25 103 ILE A CA 1
ATOM 835 C C . ILE A 1 103 ? 9.459 8.957 -1.402 1.00 77.25 103 ILE A C 1
ATOM 837 O O . ILE A 1 103 ? 9.584 10.139 -1.092 1.00 77.25 103 ILE A O 1
ATOM 841 N N . THR A 1 104 ? 9.721 7.976 -0.535 1.00 77.00 104 THR A N 1
ATOM 842 C CA . THR A 1 104 ? 10.114 8.226 0.862 1.00 77.00 104 THR A CA 1
ATOM 843 C C . THR A 1 104 ? 11.624 8.209 1.088 1.00 77.00 104 THR A C 1
ATOM 845 O O . THR A 1 104 ? 12.055 8.322 2.240 1.00 77.00 104 THR A O 1
ATOM 848 N N . SER A 1 105 ? 12.423 8.032 0.028 1.00 83.88 105 SER A N 1
ATOM 849 C CA . SER A 1 105 ? 13.883 7.866 0.087 1.00 83.88 105 SER A CA 1
ATOM 850 C C . SER A 1 105 ? 14.331 6.836 1.136 1.00 83.88 105 SER A C 1
ATOM 852 O O . SER A 1 105 ? 15.356 6.998 1.801 1.00 83.88 105 SER A O 1
ATOM 854 N N . ALA A 1 106 ? 13.539 5.778 1.332 1.00 75.62 106 ALA A N 1
ATOM 855 C CA . ALA A 1 106 ? 13.754 4.768 2.362 1.00 75.62 106 ALA A CA 1
ATOM 856 C C . ALA A 1 106 ? 13.947 3.379 1.736 1.00 75.62 106 ALA A C 1
ATOM 858 O O . ALA A 1 106 ? 13.236 3.032 0.796 1.00 75.62 106 ALA A O 1
ATOM 859 N N . PRO A 1 107 ? 14.829 2.519 2.280 1.00 83.38 107 PRO A N 1
ATOM 860 C CA . PRO A 1 107 ? 15.024 1.176 1.741 1.00 83.38 107 PRO A CA 1
ATOM 861 C C . PRO A 1 107 ? 13.733 0.344 1.729 1.00 83.38 107 PRO A C 1
ATOM 863 O O . PRO A 1 107 ? 12.944 0.381 2.676 1.00 83.38 107 PRO A O 1
ATOM 866 N N . VAL A 1 108 ? 13.558 -0.497 0.706 1.00 84.88 108 VAL A N 1
ATOM 867 C CA . VAL A 1 108 ? 12.402 -1.407 0.566 1.00 84.88 108 VAL A CA 1
ATOM 868 C C . VAL A 1 108 ? 12.106 -2.230 1.839 1.00 84.88 108 VAL A C 1
ATOM 870 O O . VAL A 1 108 ? 10.933 -2.319 2.215 1.00 84.88 108 VAL A O 1
ATOM 873 N N . PRO A 1 109 ? 13.097 -2.810 2.555 1.00 88.94 109 PRO A N 1
ATOM 874 C CA . PRO A 1 109 ? 12.838 -3.510 3.819 1.00 88.94 109 PRO A CA 1
ATOM 875 C C . PRO A 1 109 ? 12.237 -2.599 4.900 1.00 88.94 109 PRO A C 1
ATOM 877 O O . PRO A 1 109 ? 11.332 -3.003 5.633 1.00 88.94 109 PRO A O 1
ATOM 880 N N . THR A 1 110 ? 12.688 -1.346 4.960 1.00 91.94 110 THR A N 1
ATOM 881 C CA . THR A 1 110 ? 12.177 -0.329 5.883 1.00 91.94 110 THR A CA 1
ATOM 882 C C . THR A 1 110 ? 10.734 0.029 5.552 1.00 91.94 110 THR A C 1
ATOM 884 O O . THR A 1 110 ? 9.894 0.063 6.450 1.00 91.94 110 THR A O 1
ATOM 887 N N . VAL A 1 11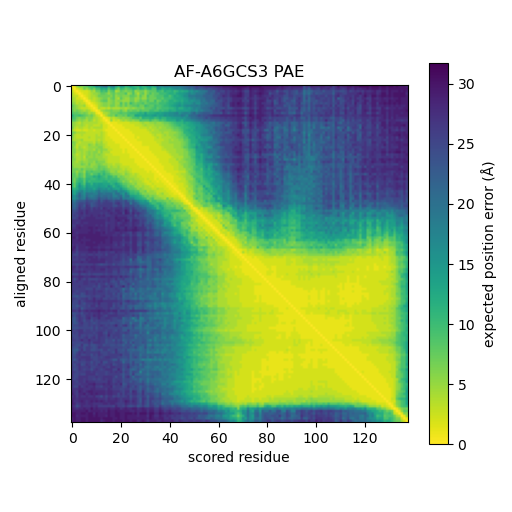1 ? 10.414 0.228 4.270 1.00 85.06 111 VAL A N 1
ATOM 888 C CA . VAL A 1 111 ? 9.040 0.485 3.813 1.00 85.06 111 VAL A CA 1
ATOM 889 C C . VAL A 1 111 ? 8.114 -0.673 4.177 1.00 85.06 111 VAL A C 1
ATOM 891 O O . VAL A 1 111 ? 7.053 -0.443 4.755 1.00 85.06 111 VAL A O 1
ATOM 894 N N . LYS A 1 112 ? 8.530 -1.923 3.926 1.00 87.38 112 LYS A N 1
ATOM 895 C CA . LYS A 1 112 ? 7.773 -3.122 4.333 1.00 87.38 112 LYS A CA 1
ATOM 896 C C . LYS A 1 112 ? 7.457 -3.106 5.829 1.00 87.38 112 LYS A C 1
ATOM 898 O O . LYS A 1 112 ? 6.302 -3.282 6.210 1.00 87.38 112 LYS A O 1
ATOM 903 N N . SER A 1 113 ? 8.466 -2.839 6.660 1.00 97.44 113 SER A N 1
ATOM 904 C CA . SER A 1 113 ? 8.314 -2.768 8.117 1.00 97.44 113 SER A CA 1
ATOM 905 C C . SER A 1 113 ? 7.379 -1.634 8.552 1.00 97.44 113 SER A C 1
ATOM 907 O O . SER A 1 113 ? 6.507 -1.850 9.393 1.00 97.44 113 SER A O 1
ATOM 909 N N . ARG A 1 114 ? 7.488 -0.442 7.946 1.00 93.88 114 ARG A N 1
ATOM 910 C CA . ARG A 1 114 ? 6.603 0.706 8.220 1.00 93.88 114 ARG A CA 1
ATOM 911 C C . ARG A 1 114 ? 5.143 0.393 7.891 1.00 93.88 114 ARG A C 1
ATOM 913 O O . ARG A 1 114 ? 4.282 0.634 8.733 1.00 93.88 114 ARG A O 1
ATOM 920 N N . ILE A 1 115 ? 4.876 -0.199 6.724 1.00 94.38 115 ILE A N 1
ATOM 921 C CA . ILE A 1 115 ? 3.523 -0.609 6.312 1.00 94.38 115 ILE A CA 1
ATOM 922 C C . ILE A 1 115 ? 2.970 -1.657 7.278 1.00 94.38 115 ILE A C 1
ATOM 924 O O . ILE A 1 115 ? 1.854 -1.511 7.772 1.00 94.38 115 ILE A O 1
ATOM 928 N N . GLN A 1 116 ? 3.747 -2.704 7.567 1.00 96.19 116 GLN A N 1
ATOM 929 C CA . GLN A 1 116 ? 3.298 -3.798 8.424 1.00 96.19 116 GLN A CA 1
ATOM 930 C C . GLN A 1 116 ? 2.976 -3.312 9.839 1.00 96.19 116 GLN A C 1
ATOM 932 O O . GLN A 1 116 ? 1.893 -3.601 10.346 1.00 96.19 116 GLN A O 1
ATOM 937 N N . LYS A 1 117 ? 3.886 -2.554 10.461 1.00 96.50 117 LYS A N 1
ATOM 938 C CA . LYS A 1 117 ? 3.690 -2.025 11.817 1.00 96.50 117 LYS A CA 1
ATOM 939 C C . LYS A 1 117 ? 2.534 -1.027 11.869 1.00 96.50 117 LYS A C 1
ATOM 941 O O . LYS A 1 117 ? 1.705 -1.127 12.765 1.00 96.50 117 LYS A O 1
ATOM 946 N N . GLY A 1 118 ? 2.435 -0.127 10.887 1.00 91.62 118 GLY A N 1
ATOM 947 C CA . GLY A 1 118 ? 1.325 0.824 10.793 1.00 91.62 118 GLY A CA 1
ATOM 948 C C . GLY A 1 118 ? -0.030 0.128 10.662 1.00 91.62 118 GLY A C 1
ATOM 949 O O . GLY A 1 118 ? -0.960 0.441 11.397 1.00 91.62 118 GLY A O 1
ATOM 950 N N . HIS A 1 119 ? -0.130 -0.875 9.788 1.00 93.38 119 HIS A N 1
ATOM 951 C CA . HIS A 1 119 ? -1.357 -1.653 9.615 1.00 93.38 119 HIS A CA 1
ATOM 952 C C . HIS A 1 119 ? -1.739 -2.436 10.882 1.00 93.38 119 HIS A C 1
ATOM 954 O O . HIS A 1 119 ? -2.896 -2.421 11.297 1.00 93.38 119 HIS A O 1
ATOM 960 N N . GLN A 1 120 ? -0.772 -3.097 11.528 1.00 95.56 120 GLN A N 1
ATOM 961 C CA . GLN A 1 120 ? -1.012 -3.820 12.781 1.00 95.56 120 GLN A CA 1
ATOM 962 C C . GLN A 1 120 ? -1.524 -2.893 13.884 1.00 95.56 120 GLN A C 1
ATOM 964 O O . GLN A 1 120 ? -2.482 -3.247 14.574 1.00 95.56 120 GLN A O 1
ATOM 969 N N . GLU A 1 121 ? -0.921 -1.713 14.018 1.00 94.56 121 GLU A N 1
ATOM 970 C CA . GLU A 1 121 ? -1.314 -0.727 15.018 1.00 94.56 121 GLU A CA 1
ATOM 971 C C . GLU A 1 121 ? -2.712 -0.170 14.740 1.00 94.56 121 GLU A C 1
ATOM 973 O O . GLU A 1 121 ? -3.561 -0.173 15.630 1.00 94.56 121 GLU A O 1
ATOM 978 N N . LEU A 1 122 ? -3.010 0.178 13.486 1.00 92.44 122 LEU A N 1
ATOM 979 C CA . LEU A 1 122 ? -4.344 0.608 13.070 1.00 92.44 122 LEU A CA 1
ATOM 980 C C . LEU A 1 122 ? -5.410 -0.444 13.427 1.00 92.44 122 LEU A C 1
ATOM 982 O O . LEU A 1 122 ? -6.404 -0.136 14.086 1.00 92.44 122 LEU A O 1
ATOM 986 N N . CYS A 1 123 ? -5.174 -1.715 13.084 1.00 92.06 123 CYS A N 1
ATOM 987 C CA . CYS A 1 123 ? -6.087 -2.804 13.438 1.00 92.06 123 CYS A CA 1
ATOM 988 C C . CYS A 1 123 ? -6.198 -3.036 14.950 1.00 92.06 123 CYS A C 1
ATOM 990 O O . CYS A 1 123 ? -7.233 -3.527 15.408 1.00 92.06 123 CYS A O 1
ATOM 992 N N . ARG A 1 124 ? -5.135 -2.779 15.721 1.00 94.19 124 ARG A N 1
ATOM 993 C CA . ARG A 1 124 ? -5.134 -2.913 17.184 1.00 94.19 124 ARG A CA 1
ATOM 994 C C . ARG A 1 124 ? -6.031 -1.852 17.811 1.00 94.19 124 ARG A C 1
ATOM 996 O O . ARG A 1 124 ? -6.854 -2.197 18.655 1.00 94.19 124 ARG A O 1
ATOM 1003 N N . LEU A 1 125 ? -5.899 -0.602 17.372 1.00 92.19 125 LEU A N 1
ATOM 1004 C CA . LEU A 1 125 ? -6.698 0.521 17.856 1.00 92.19 125 LEU A CA 1
ATOM 1005 C C . LEU A 1 125 ? -8.183 0.326 17.543 1.00 92.19 125 LEU A C 1
ATOM 1007 O O . LEU A 1 125 ? -9.005 0.392 18.452 1.00 92.19 125 LEU A O 1
ATOM 1011 N N . VAL A 1 126 ? -8.520 -0.009 16.293 1.00 90.25 126 VAL A N 1
ATOM 1012 C CA . VAL A 1 126 ? -9.915 -0.260 15.891 1.00 90.25 126 VAL A CA 1
ATOM 1013 C C . VAL A 1 126 ? -10.515 -1.417 16.694 1.00 90.25 126 VAL A C 1
ATOM 1015 O O . VAL A 1 126 ? -11.602 -1.292 17.250 1.00 90.25 126 VAL A O 1
ATOM 1018 N N . ARG A 1 127 ? -9.795 -2.541 16.835 1.00 90.44 127 ARG A N 1
ATOM 1019 C CA . ARG A 1 127 ? -10.276 -3.685 17.633 1.00 90.44 127 ARG A 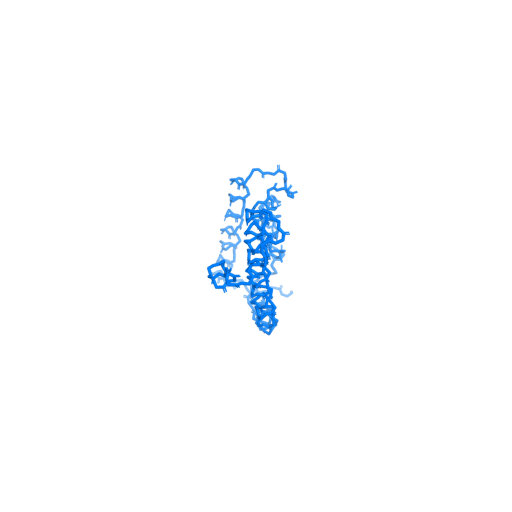CA 1
ATOM 1020 C C . ARG A 1 127 ? -10.449 -3.353 19.109 1.00 90.44 127 ARG A C 1
ATOM 1022 O O . ARG A 1 127 ? -11.369 -3.879 19.729 1.00 90.44 127 ARG A O 1
ATOM 1029 N N . ARG A 1 128 ? -9.558 -2.544 19.686 1.00 90.94 128 ARG A N 1
ATOM 1030 C CA . ARG A 1 128 ? -9.669 -2.106 21.080 1.00 90.94 128 ARG A CA 1
ATOM 1031 C C . ARG A 1 128 ? -10.963 -1.325 21.276 1.00 90.94 128 ARG A C 1
ATOM 1033 O O . ARG A 1 128 ? -11.733 -1.669 22.162 1.00 90.94 128 ARG A O 1
ATOM 1040 N N . ASP A 1 129 ? -11.220 -0.338 20.431 1.00 88.62 129 ASP A N 1
ATOM 1041 C CA . ASP A 1 129 ? -12.372 0.546 20.603 1.00 88.62 129 ASP A CA 1
ATOM 1042 C C . ASP A 1 129 ? -13.695 -0.185 20.307 1.00 88.62 129 ASP A C 1
ATOM 1044 O O . ASP A 1 129 ? -14.669 -0.002 21.035 1.00 88.62 129 ASP A O 1
ATOM 1048 N N . LEU A 1 130 ? -13.703 -1.112 19.335 1.00 85.25 130 LEU A N 1
ATOM 1049 C CA . LEU A 1 130 ? -14.840 -2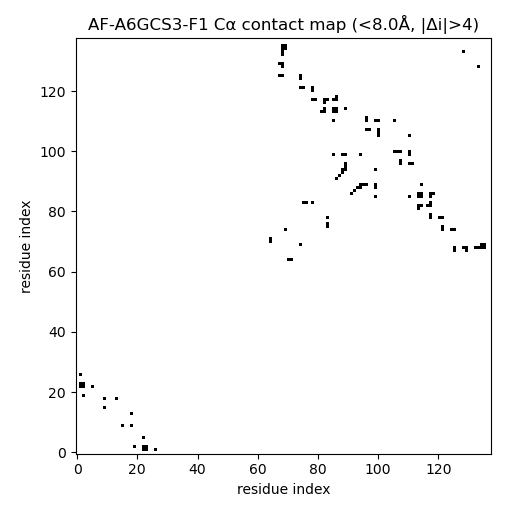.011 19.090 1.00 85.25 130 LEU A CA 1
ATOM 1050 C C . LEU A 1 130 ? -15.159 -2.896 20.305 1.00 85.25 130 LEU A C 1
ATOM 1052 O O . LEU A 1 130 ? -16.326 -3.115 20.614 1.00 85.25 130 LEU A O 1
ATOM 1056 N N . LYS A 1 131 ? -14.138 -3.400 21.014 1.00 83.44 131 LYS A N 1
ATOM 1057 C CA . LYS A 1 131 ? -14.331 -4.196 22.240 1.00 83.44 131 LYS A CA 1
ATOM 1058 C C . LYS A 1 131 ? -14.812 -3.362 23.422 1.00 83.44 131 LYS A C 1
ATOM 1060 O O . LYS A 1 131 ? -15.529 -3.882 24.268 1.00 83.44 131 LYS A O 1
ATOM 1065 N N . LEU A 1 132 ? -14.390 -2.103 23.497 1.00 78.50 132 LEU A N 1
ATOM 1066 C CA . LEU A 1 132 ? -14.769 -1.188 24.572 1.00 78.50 132 LEU A CA 1
ATOM 1067 C C . LEU A 1 132 ? -16.177 -0.606 24.385 1.00 78.50 132 LEU A C 1
ATOM 1069 O O . LEU A 1 132 ? -16.669 0.065 25.285 1.00 78.50 132 LEU A O 1
ATOM 1073 N N . GLY A 1 133 ? -16.832 -0.855 23.244 1.00 66.88 133 GLY A N 1
ATOM 1074 C CA . GLY A 1 133 ? -18.178 -0.351 22.975 1.00 66.88 133 GLY A CA 1
ATOM 1075 C C . GLY A 1 133 ? -18.252 1.176 22.954 1.00 66.88 133 GLY A C 1
ATOM 1076 O O . GLY A 1 133 ? -19.323 1.729 23.202 1.00 66.88 133 GLY A O 1
ATOM 1077 N N . VAL A 1 134 ? -17.129 1.855 22.684 1.00 61.94 134 VAL A N 1
ATOM 1078 C CA . VAL A 1 134 ? -17.086 3.315 22.555 1.00 61.94 134 VAL A CA 1
ATOM 1079 C C . VAL A 1 134 ? -17.975 3.670 21.367 1.00 61.94 134 VAL A C 1
ATOM 1081 O O . VAL A 1 134 ? -17.632 3.409 20.218 1.00 61.94 134 VAL A O 1
ATOM 1084 N N . ARG A 1 135 ? -19.177 4.172 21.642 1.00 56.19 135 ARG A N 1
ATOM 1085 C CA . ARG A 1 135 ? -20.055 4.731 20.613 1.00 56.19 135 ARG A CA 1
ATOM 1086 C C . ARG A 1 135 ? -19.624 6.172 20.376 1.00 56.19 135 ARG A C 1
ATOM 1088 O O . ARG A 1 135 ? -19.260 6.839 21.342 1.00 56.19 135 ARG A O 1
ATOM 1095 N N . ARG A 1 136 ? -19.662 6.610 19.111 1.00 52.56 136 ARG A N 1
ATOM 1096 C CA . ARG A 1 136 ? -19.398 7.996 18.696 1.00 52.56 136 ARG A CA 1
ATOM 1097 C C . ARG A 1 136 ? -20.063 8.957 19.686 1.00 52.56 136 ARG A C 1
ATOM 1099 O O . ARG A 1 136 ? -21.284 8.955 19.806 1.00 52.56 136 ARG A O 1
ATOM 1106 N N . THR A 1 137 ? -19.259 9.714 20.425 1.00 54.50 137 THR A N 1
ATOM 1107 C CA . THR A 1 137 ? -19.716 10.960 21.040 1.00 54.50 137 THR A CA 1
ATOM 1108 C C . THR A 1 137 ? -19.852 11.957 19.901 1.00 54.50 137 THR A C 1
ATOM 1110 O O . THR A 1 137 ? -18.844 12.298 19.283 1.00 54.50 137 THR A O 1
ATOM 1113 N N . GLU A 1 138 ? -21.100 12.285 19.571 1.00 42.81 138 GLU A N 1
ATOM 1114 C CA . GLU A 1 138 ? -21.471 13.361 18.645 1.00 42.81 138 GLU A CA 1
ATOM 1115 C C . GLU A 1 138 ? -20.959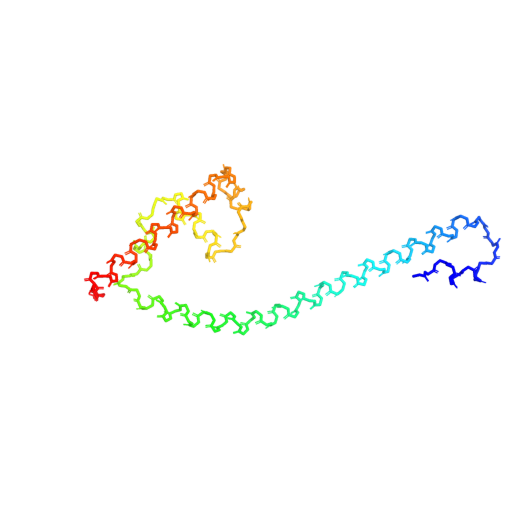 14.725 19.125 1.00 42.81 138 GL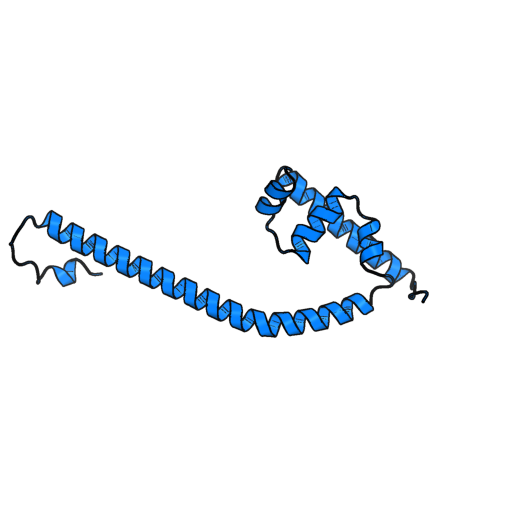U A C 1
ATOM 1117 O O . GLU A 1 138 ? -20.894 14.932 20.362 1.00 42.81 138 GLU A O 1
#

Nearest PDB structures (foldseek):
  2h27-assembly2_D  TM=9.202E-01  e=1.176E-03  Escherichia coli K-12
  3hug-assembly6_K  TM=8.436E-01  e=2.199E-03  Mycobacterium tuberculosis H37Rv
  3hug-assembly4_M  TM=7.567E-01  e=3.007E-03  Mycobacterium tuberculosis H37Rv
  3hug-assembly6_A  TM=7.264E-01  e=3.007E-03  Mycobacterium tuberculosis H37Rv
  3hug-assembly1_C  TM=7.265E-01  e=6.785E-03  Mycobacterium tuberculosis H37Rv

Secondary structure (DSSP, 8-state):
--HHHHGGG--SSS-HHHHHHHHHHHHHHHHHHHHHHHHHHHHHHHHHHHHHHHHHHHHHHHHHHHTSSS-HHHHHHTS-HHHHHHHIIIIIS---HHHHHHHTT--HHHHHHHHHHHHHHHHHHHHHHHHHT-----

Organism: NCBI:txid391625

Mean predicted aligned error: 14.14 Å

Radius of gyration: 27.45 Å; Cα contacts (8 Å, |Δi|>4): 72; chains: 1; bounding box: 42×36×81 Å

Foldseek 3Di:
DFQVVCVVVDPVPDDPVVVSVVRVVVVVVVVVVVVVVVVVVVVVVVVVVVVVVVVVVVVVVVVVQVPFLDHLVVLLVPQDPLLSLLQCCCPVVPDDLVVSCVVVVHDSVVSVVSPVVSVVSSVVVRVVSVVVVNHDPD

pLDDT: mean 76.08, std 11.47, range [42.81, 97.44]

InterPro domains:
  IPR013249 RNA polymerase sigma factor 70, region 4 type 2 [PF08281] (72-118)
  IPR013324 RNA polymerase sigma factor, region 3/4-like [SSF88659] (70-124)
  IPR036388 Winged helix-like DNA-binding domain superfamily [G3DSA:1.10.10.10] (33-126)
  IPR039425 RNA polymerase sigma-70-like [PTHR43133] (3-128)

Solvent-accessible surface area (backbone atoms only — not comparable to full-atom values): 7824 Å² total; per-residue (Å²): 135,61,64,79,76,48,54,84,73,66,80,77,90,64,62,66,64,64,53,50,52,52,50,50,54,50,52,51,52,52,51,53,51,53,51,49,53,52,51,52,51,53,49,53,55,50,51,58,58,45,50,64,52,44,55,55,48,50,57,54,47,52,58,54,57,70,68,43,43,58,64,69,67,63,55,50,66,72,41,57,68,71,17,38,53,41,37,41,41,40,73,75,69,62,48,50,66,66,56,49,14,62,77,66,76,38,58,54,72,55,46,52,49,27,30,52,53,32,52,53,50,47,54,48,54,54,52,50,39,62,73,68,63,48,66,65,82,128